Protein AF-S2QVZ1-F1 (afdb_monomer_lite)

Structure (mmCIF, N/CA/C/O backbone):
data_AF-S2QVZ1-F1
#
_entry.id   AF-S2QVZ1-F1
#
loop_
_atom_site.group_PDB
_atom_site.id
_atom_site.type_symbol
_atom_site.label_atom_id
_atom_site.label_alt_id
_atom_site.label_comp_id
_atom_site.label_asym_id
_atom_site.label_entity_id
_atom_site.label_seq_id
_atom_site.pdbx_PDB_ins_cod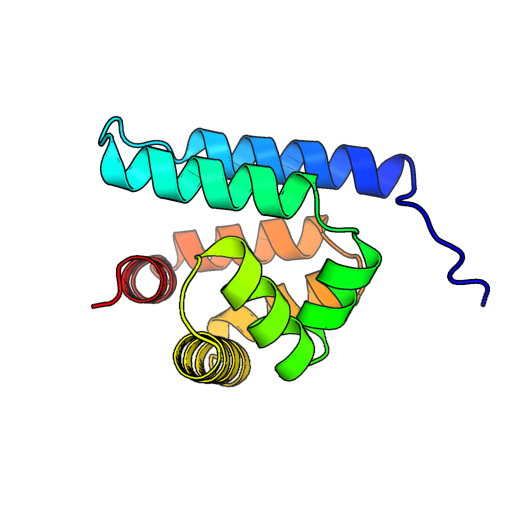e
_atom_site.Cartn_x
_atom_site.Cartn_y
_atom_site.Cartn_z
_atom_site.occupancy
_atom_site.B_iso_or_equiv
_atom_site.auth_seq_id
_atom_site.auth_comp_id
_atom_site.auth_asym_id
_atom_site.auth_atom_id
_atom_site.pdbx_PDB_model_num
ATOM 1 N N . ARG A 1 1 ? 18.136 -12.877 -12.299 1.00 38.31 1 ARG A N 1
ATOM 2 C CA . ARG A 1 1 ? 18.452 -11.445 -12.053 1.00 38.31 1 ARG A CA 1
ATOM 3 C C . ARG A 1 1 ? 18.387 -11.225 -10.546 1.00 38.31 1 ARG A C 1
ATOM 5 O O . ARG A 1 1 ? 17.433 -11.676 -9.932 1.00 38.31 1 ARG A O 1
ATOM 12 N N . ASN A 1 2 ? 19.450 -10.669 -9.971 1.00 31.73 2 ASN A N 1
ATOM 13 C CA . ASN A 1 2 ? 19.742 -10.601 -8.536 1.00 31.73 2 ASN A CA 1
ATOM 14 C C . ASN A 1 2 ? 18.704 -9.731 -7.786 1.00 31.73 2 ASN A C 1
ATOM 16 O O . ASN A 1 2 ? 18.704 -8.519 -7.961 1.00 31.73 2 ASN A O 1
ATOM 20 N N . VAL A 1 3 ? 17.814 -10.328 -6.983 1.00 41.16 3 VAL A N 1
ATOM 21 C CA . VAL A 1 3 ? 16.773 -9.629 -6.183 1.00 41.16 3 VAL A CA 1
ATOM 22 C C . VAL A 1 3 ? 17.229 -9.353 -4.740 1.00 41.16 3 VAL A C 1
ATOM 24 O O . VAL A 1 3 ? 16.455 -9.436 -3.787 1.00 41.16 3 VAL A O 1
ATOM 27 N N . THR A 1 4 ? 18.513 -9.053 -4.545 1.00 41.16 4 THR A N 1
ATOM 28 C CA . THR A 1 4 ? 19.108 -8.832 -3.220 1.00 41.16 4 THR A CA 1
ATOM 29 C C . THR A 1 4 ? 18.651 -7.512 -2.588 1.00 41.16 4 THR A C 1
ATOM 31 O O . THR A 1 4 ? 19.311 -6.485 -2.693 1.00 41.16 4 THR A O 1
ATOM 34 N N . GLY A 1 5 ? 17.541 -7.575 -1.856 1.00 52.09 5 GLY A N 1
ATOM 35 C CA . GLY A 1 5 ? 17.569 -7.330 -0.411 1.00 52.09 5 GLY A CA 1
ATOM 36 C C . GLY A 1 5 ? 17.159 -5.957 0.128 1.00 52.09 5 GLY A C 1
ATOM 37 O O . GLY A 1 5 ? 16.533 -5.944 1.194 1.00 52.09 5 GLY A O 1
ATOM 38 N N . ASN A 1 6 ? 17.439 -4.852 -0.569 1.00 55.06 6 ASN A N 1
ATOM 39 C CA . ASN A 1 6 ? 17.153 -3.484 -0.105 1.00 55.06 6 ASN A CA 1
ATOM 40 C C . ASN A 1 6 ? 16.523 -2.622 -1.207 1.00 55.06 6 ASN A C 1
ATOM 42 O O . ASN A 1 6 ? 16.795 -2.830 -2.387 1.00 55.06 6 ASN A O 1
ATOM 46 N N . ASP A 1 7 ? 15.693 -1.655 -0.803 1.00 60.56 7 ASP A N 1
ATOM 47 C CA . ASP A 1 7 ? 15.102 -0.668 -1.712 1.00 60.56 7 ASP A CA 1
ATOM 48 C C . ASP A 1 7 ? 16.210 0.122 -2.419 1.00 60.56 7 ASP A C 1
ATOM 50 O O . ASP A 1 7 ? 17.174 0.564 -1.785 1.00 60.56 7 ASP A O 1
ATOM 54 N N . THR A 1 8 ? 16.084 0.324 -3.729 1.00 63.53 8 THR A N 1
ATOM 55 C CA . THR A 1 8 ? 16.994 1.217 -4.450 1.00 63.53 8 THR A CA 1
ATOM 56 C C . THR A 1 8 ? 16.773 2.679 -4.018 1.00 63.53 8 THR A C 1
ATOM 58 O O . THR A 1 8 ? 15.742 3.024 -3.426 1.00 63.53 8 THR A O 1
ATOM 61 N N . PRO A 1 9 ? 17.708 3.600 -4.313 1.00 59.03 9 PRO A N 1
ATOM 62 C CA . PRO A 1 9 ? 17.489 5.028 -4.068 1.00 59.03 9 PRO A CA 1
ATOM 63 C C . PRO A 1 9 ? 16.233 5.575 -4.768 1.00 59.03 9 PRO A C 1
ATOM 65 O O . PRO A 1 9 ? 15.528 6.415 -4.210 1.00 59.03 9 PRO A O 1
ATOM 68 N N . VAL A 1 10 ? 15.917 5.055 -5.961 1.00 53.62 10 VAL A N 1
ATOM 69 C CA . VAL A 1 10 ? 14.701 5.404 -6.714 1.00 53.62 10 VAL A CA 1
ATOM 70 C C . VAL A 1 10 ? 13.456 4.882 -5.995 1.00 53.62 10 VAL A C 1
ATOM 72 O O . VAL A 1 10 ? 12.520 5.647 -5.766 1.00 53.62 10 VAL A O 1
ATOM 75 N N . ASP A 1 11 ? 13.476 3.624 -5.549 1.00 60.25 11 ASP A N 1
ATOM 76 C CA . ASP A 1 11 ? 12.402 3.017 -4.753 1.00 60.25 11 ASP A CA 1
ATOM 77 C C . ASP A 1 11 ? 12.128 3.803 -3.462 1.00 60.25 11 ASP A C 1
ATOM 79 O O . ASP A 1 11 ? 10.978 4.021 -3.080 1.00 60.25 11 ASP A O 1
ATOM 83 N N . SER A 1 12 ? 13.186 4.281 -2.806 1.00 63.78 12 SER A N 1
ATOM 84 C CA . SER A 1 12 ? 13.093 5.088 -1.586 1.00 63.78 12 SER A CA 1
ATOM 85 C C . SER A 1 12 ? 12.451 6.455 -1.847 1.00 63.78 12 SER A C 1
ATOM 87 O O . SER A 1 12 ? 11.602 6.893 -1.069 1.00 63.78 12 SER A O 1
ATOM 89 N N . ALA A 1 13 ? 12.806 7.117 -2.953 1.00 57.69 13 ALA A N 1
ATOM 90 C CA . ALA A 1 13 ? 12.216 8.397 -3.350 1.00 57.69 13 ALA A CA 1
ATOM 91 C C . ALA A 1 13 ? 10.726 8.257 -3.710 1.00 57.69 13 ALA A C 1
ATOM 93 O O . ALA A 1 13 ? 9.894 9.058 -3.277 1.00 57.69 13 ALA A O 1
ATOM 94 N N . VAL A 1 14 ? 10.377 7.200 -4.446 1.00 62.97 14 VAL A N 1
ATOM 95 C CA . VAL A 1 14 ? 8.991 6.854 -4.782 1.00 62.97 14 VAL A CA 1
ATOM 96 C C . VAL A 1 14 ? 8.184 6.543 -3.523 1.00 62.97 14 VAL A C 1
ATOM 98 O O . VAL A 1 14 ? 7.100 7.094 -3.330 1.00 62.97 14 VAL A O 1
ATOM 101 N N . LYS A 1 15 ? 8.722 5.718 -2.620 1.00 70.69 15 LYS A N 1
ATOM 102 C CA . LYS A 1 15 ? 8.075 5.398 -1.346 1.00 70.69 15 LYS A CA 1
ATOM 103 C C . LYS A 1 15 ? 7.847 6.649 -0.503 1.00 70.69 15 LYS A C 1
ATOM 105 O O . LYS A 1 15 ? 6.753 6.835 0.017 1.00 70.69 15 LYS A O 1
ATOM 110 N N . ALA A 1 16 ? 8.837 7.536 -0.403 1.00 65.88 16 ALA A N 1
ATOM 111 C CA . ALA A 1 16 ? 8.692 8.803 0.310 1.00 65.88 16 ALA A CA 1
ATOM 112 C C . ALA A 1 16 ? 7.568 9.670 -0.287 1.00 65.88 16 ALA A C 1
ATOM 114 O O . ALA A 1 16 ? 6.780 10.257 0.457 1.00 65.88 16 ALA A O 1
ATOM 115 N N . ARG A 1 17 ? 7.438 9.697 -1.622 1.00 63.56 17 ARG A N 1
ATOM 116 C CA . ARG A 1 17 ? 6.340 10.378 -2.326 1.00 63.56 17 ARG A CA 1
ATOM 117 C C . ARG A 1 17 ? 4.977 9.758 -1.997 1.00 63.56 17 ARG A C 1
ATOM 119 O O . ARG A 1 17 ? 4.044 10.500 -1.706 1.00 63.56 17 ARG A O 1
ATOM 126 N N . LEU A 1 18 ? 4.871 8.428 -2.003 1.00 66.69 18 LEU A N 1
ATOM 127 C CA . LEU A 1 18 ? 3.642 7.696 -1.670 1.00 66.69 18 LEU A CA 1
ATOM 128 C C . LEU A 1 18 ? 3.223 7.916 -0.210 1.00 66.69 18 LEU A C 1
ATOM 130 O O . LEU A 1 18 ? 2.080 8.278 0.051 1.00 66.69 18 LEU A O 1
ATOM 134 N N . VAL A 1 19 ? 4.161 7.784 0.732 1.00 73.00 19 VAL A N 1
ATOM 135 C CA . VAL A 1 19 ? 3.950 8.066 2.163 1.00 73.00 19 VAL A CA 1
ATOM 136 C C . VAL A 1 19 ? 3.469 9.504 2.363 1.00 73.00 19 VAL A C 1
ATOM 138 O O . VAL A 1 19 ? 2.508 9.738 3.097 1.00 73.00 19 VAL A O 1
ATOM 141 N N . SER A 1 20 ? 4.086 10.470 1.676 1.00 67.19 20 SER A N 1
ATOM 142 C CA . SER A 1 20 ? 3.656 11.870 1.716 1.00 67.19 20 SER A CA 1
ATOM 143 C C . SER A 1 20 ? 2.252 12.064 1.140 1.00 67.19 20 SER A C 1
ATOM 145 O O . SER A 1 20 ? 1.486 12.842 1.700 1.00 67.19 20 SER A O 1
ATOM 147 N N . GLY A 1 21 ? 1.907 11.373 0.050 1.00 66.44 21 GLY A N 1
ATOM 148 C CA . GLY A 1 21 ? 0.580 11.435 -0.564 1.00 66.44 21 GLY A CA 1
ATOM 149 C C . GLY A 1 21 ? -0.514 10.871 0.340 1.00 66.44 21 GLY A C 1
ATOM 150 O O . GLY A 1 21 ? -1.548 11.509 0.493 1.00 66.44 21 GLY A O 1
ATOM 151 N N . ILE A 1 22 ? -0.259 9.732 0.993 1.00 68.19 22 ILE A N 1
ATOM 152 C CA . ILE A 1 22 ? -1.166 9.135 1.986 1.00 68.19 22 ILE A CA 1
ATOM 153 C C . ILE A 1 22 ? -1.334 10.087 3.173 1.00 68.19 22 ILE A C 1
ATOM 155 O O . ILE A 1 22 ? -2.453 10.414 3.548 1.00 68.19 22 ILE A O 1
ATOM 159 N N . THR A 1 23 ? -0.232 10.608 3.718 1.00 70.50 23 THR A N 1
ATOM 160 C CA . THR A 1 23 ? -0.271 11.529 4.868 1.00 70.50 23 THR A CA 1
ATOM 161 C C . THR A 1 23 ? -1.016 12.831 4.547 1.00 70.50 23 THR A C 1
ATOM 163 O O . THR A 1 23 ? -1.639 13.408 5.433 1.00 70.50 23 THR A O 1
ATOM 166 N N . ALA A 1 24 ? -0.990 13.288 3.292 1.00 73.75 24 ALA A N 1
ATOM 167 C CA . ALA A 1 24 ? -1.721 14.474 2.848 1.00 73.75 24 ALA A CA 1
ATOM 168 C C . ALA A 1 24 ? -3.249 14.274 2.770 1.00 73.75 24 ALA A C 1
ATOM 170 O O . ALA A 1 24 ? -3.965 15.262 2.662 1.00 73.75 24 ALA A O 1
ATOM 171 N N . GLN A 1 25 ? -3.750 13.032 2.840 1.00 71.00 25 GLN A N 1
ATOM 172 C CA . GLN A 1 25 ? -5.191 12.727 2.872 1.00 71.00 25 GLN A CA 1
ATOM 173 C C . GLN A 1 25 ? -5.807 12.856 4.271 1.00 71.00 25 GLN A C 1
ATOM 175 O O . GLN A 1 25 ? -6.990 12.567 4.442 1.00 71.00 25 GLN A O 1
ATOM 180 N N . LYS A 1 26 ? -5.021 13.248 5.282 1.00 74.38 26 LYS A N 1
ATOM 181 C CA . LYS A 1 26 ? -5.541 13.501 6.628 1.00 74.38 26 LYS A CA 1
ATOM 182 C C . LYS A 1 26 ? -6.682 14.511 6.576 1.00 74.38 26 LYS A C 1
ATOM 184 O O . LYS A 1 26 ? -6.597 15.535 5.901 1.00 74.38 26 LYS A O 1
ATOM 189 N N . THR A 1 27 ? -7.746 14.193 7.295 1.00 76.94 27 THR A N 1
ATOM 190 C CA . THR A 1 27 ? -9.012 14.935 7.267 1.00 76.94 27 THR A CA 1
ATOM 191 C C . THR A 1 27 ? -9.194 15.802 8.510 1.00 76.94 27 THR A C 1
ATOM 193 O O . THR A 1 27 ? -10.071 16.663 8.527 1.00 76.94 27 THR A O 1
ATOM 196 N N . GLY A 1 28 ? -8.361 15.596 9.538 1.00 75.88 28 GLY A N 1
ATOM 197 C CA . GLY A 1 28 ? -8.502 16.214 10.855 1.00 75.88 28 GLY A CA 1
ATOM 198 C C . GLY A 1 28 ? -9.345 15.388 11.832 1.00 75.88 28 GLY A C 1
ATOM 199 O O . GLY A 1 28 ? -9.393 15.724 13.014 1.00 75.88 28 GLY A O 1
ATOM 200 N N . ASP A 1 29 ? -9.977 14.299 11.376 1.00 81.88 29 ASP A N 1
ATOM 201 C CA . ASP A 1 29 ? -10.599 13.307 12.254 1.00 81.88 29 ASP A CA 1
ATOM 202 C C . ASP A 1 29 ? -9.535 12.383 12.864 1.00 81.88 29 ASP A C 1
ATOM 204 O O . ASP A 1 29 ? -8.765 11.744 12.149 1.00 81.88 29 ASP A O 1
ATOM 208 N N . ALA A 1 30 ? -9.504 12.272 14.193 1.00 77.94 30 ALA A N 1
ATOM 209 C CA . ALA A 1 30 ? -8.440 11.561 14.902 1.00 77.94 30 ALA A CA 1
ATOM 210 C C . ALA A 1 30 ? -8.387 10.057 14.578 1.00 77.94 30 ALA A C 1
ATOM 212 O O . ALA A 1 30 ? -7.301 9.479 14.500 1.00 77.94 30 ALA A O 1
ATOM 213 N N . THR A 1 31 ? -9.543 9.419 14.380 1.00 70.94 31 THR A N 1
ATOM 214 C CA . THR A 1 31 ? -9.624 7.979 14.089 1.00 70.94 31 THR A CA 1
ATOM 215 C C . THR A 1 31 ? -9.156 7.697 12.663 1.00 70.94 31 THR A C 1
ATOM 217 O O . THR A 1 31 ? -8.327 6.813 12.431 1.00 70.94 31 THR A O 1
ATOM 220 N N . THR A 1 32 ? -9.634 8.502 11.717 1.00 67.19 32 THR A N 1
ATOM 221 C CA . THR A 1 32 ? -9.277 8.441 10.297 1.00 67.19 32 THR A CA 1
ATOM 222 C C . THR A 1 32 ? -7.799 8.761 10.095 1.00 67.19 32 THR A C 1
ATOM 224 O O . THR A 1 32 ? -7.080 8.010 9.436 1.00 67.19 32 THR A O 1
ATOM 227 N N . ASP A 1 33 ? -7.295 9.815 10.732 1.00 73.56 33 ASP A N 1
ATOM 228 C CA . ASP A 1 33 ? -5.896 10.221 10.632 1.00 73.56 33 ASP A CA 1
ATOM 229 C C . ASP A 1 33 ? -4.950 9.185 11.255 1.00 73.56 33 ASP A C 1
ATOM 231 O O . ASP A 1 33 ? -3.845 8.986 10.745 1.00 73.56 33 ASP A O 1
ATOM 235 N N . ALA A 1 34 ? -5.372 8.483 12.315 1.00 72.12 34 ALA A N 1
ATOM 236 C CA . ALA A 1 34 ? -4.611 7.376 12.892 1.00 72.12 34 ALA A CA 1
ATOM 237 C C . ALA A 1 34 ? -4.531 6.168 11.942 1.00 72.12 34 ALA A C 1
ATOM 239 O O . ALA A 1 34 ? -3.474 5.538 11.839 1.00 72.12 34 ALA A O 1
ATOM 240 N N . ALA A 1 35 ? -5.609 5.860 11.214 1.00 69.94 35 ALA A N 1
ATOM 241 C CA . ALA A 1 35 ? -5.602 4.823 10.182 1.00 69.94 35 ALA A CA 1
ATOM 242 C C . ALA A 1 35 ? -4.697 5.210 8.998 1.00 69.94 35 ALA A C 1
ATOM 244 O O . ALA A 1 35 ? -3.859 4.412 8.572 1.00 69.94 35 ALA A O 1
ATOM 245 N N . ILE A 1 36 ? -4.788 6.460 8.532 1.00 68.81 36 ILE A N 1
ATOM 246 C CA . ILE A 1 36 ? -3.928 7.019 7.478 1.00 68.81 36 ILE A CA 1
ATOM 247 C C . ILE A 1 36 ? -2.454 6.976 7.898 1.00 68.81 36 ILE A C 1
ATOM 249 O O . ILE A 1 36 ? -1.595 6.549 7.124 1.00 68.81 36 ILE A O 1
ATOM 253 N N . GLN A 1 37 ? -2.150 7.372 9.137 1.00 76.38 37 GLN A N 1
ATOM 254 C CA . GLN A 1 37 ? -0.793 7.339 9.675 1.00 76.38 37 GLN A CA 1
ATOM 255 C C . GLN A 1 37 ? -0.258 5.904 9.748 1.00 76.38 37 GLN A C 1
ATOM 257 O O . GLN A 1 37 ? 0.852 5.643 9.291 1.00 76.38 37 GLN A O 1
ATOM 262 N N . ARG A 1 38 ? -1.062 4.951 10.237 1.00 74.38 38 ARG A N 1
ATOM 263 C CA . ARG A 1 38 ? -0.678 3.534 10.290 1.00 74.38 38 ARG A CA 1
ATOM 264 C C . ARG A 1 38 ? -0.408 2.957 8.896 1.00 74.38 38 ARG A C 1
ATOM 266 O O . ARG A 1 38 ? 0.550 2.198 8.728 1.00 74.38 38 ARG A O 1
ATOM 273 N N . ALA A 1 39 ? -1.204 3.331 7.895 1.00 69.88 39 ALA A N 1
ATOM 274 C CA . ALA A 1 39 ? -0.978 2.928 6.510 1.00 69.88 39 ALA A CA 1
ATOM 275 C C . ALA A 1 39 ? 0.339 3.506 5.964 1.00 69.88 39 ALA A C 1
ATOM 277 O O . ALA A 1 39 ? 1.144 2.776 5.381 1.00 69.88 39 ALA A O 1
ATOM 278 N N . ALA A 1 40 ? 0.597 4.794 6.210 1.00 73.88 40 ALA A N 1
ATOM 279 C CA . ALA A 1 40 ? 1.831 5.468 5.816 1.00 73.88 40 ALA A CA 1
ATOM 280 C C . ALA A 1 40 ? 3.074 4.835 6.475 1.00 73.88 40 ALA A C 1
ATOM 282 O O . ALA A 1 40 ? 4.066 4.560 5.795 1.00 73.88 40 ALA A O 1
ATOM 283 N N . ASP A 1 41 ? 3.006 4.536 7.773 1.00 80.25 41 ASP A N 1
ATOM 284 C CA . ASP A 1 41 ? 4.101 3.912 8.521 1.00 80.25 41 ASP A CA 1
ATOM 285 C C . ASP A 1 41 ? 4.344 2.466 8.084 1.00 80.25 41 ASP A C 1
ATOM 287 O O . ASP A 1 41 ? 5.494 2.063 7.883 1.00 80.25 41 ASP A O 1
ATOM 291 N N . THR A 1 42 ? 3.278 1.697 7.843 1.00 77.50 42 THR A N 1
ATOM 292 C CA . THR A 1 42 ? 3.403 0.338 7.302 1.00 77.50 42 THR A CA 1
ATOM 293 C C . THR A 1 42 ? 4.047 0.357 5.924 1.00 77.50 42 THR A C 1
ATOM 295 O O . THR A 1 42 ? 4.962 -0.427 5.671 1.00 77.50 42 THR A O 1
ATOM 298 N N . LEU A 1 43 ? 3.640 1.272 5.041 1.00 76.38 43 LEU A N 1
ATOM 299 C CA . LEU A 1 43 ? 4.246 1.404 3.719 1.00 76.38 43 LEU A CA 1
ATOM 300 C C . LEU A 1 43 ? 5.730 1.781 3.821 1.00 76.38 43 LEU A C 1
ATOM 302 O O . LEU A 1 43 ? 6.562 1.197 3.130 1.00 76.38 43 LEU A O 1
ATOM 306 N N . LYS A 1 44 ? 6.074 2.706 4.727 1.00 79.94 44 LYS A N 1
ATOM 307 C CA . LYS A 1 44 ? 7.458 3.116 5.001 1.00 79.94 44 LYS A CA 1
ATOM 308 C C . LYS A 1 44 ? 8.323 1.936 5.457 1.00 79.94 44 LYS A C 1
ATOM 310 O O . LYS A 1 44 ? 9.445 1.785 4.972 1.00 79.94 44 LYS A O 1
ATOM 315 N N . ALA A 1 45 ? 7.794 1.107 6.355 1.00 83.31 45 ALA A N 1
ATOM 316 C CA . ALA A 1 45 ? 8.477 -0.058 6.916 1.00 83.31 45 ALA A CA 1
ATOM 317 C C . ALA A 1 45 ? 8.504 -1.275 5.971 1.00 83.31 45 ALA A C 1
ATOM 319 O O . ALA A 1 45 ? 9.364 -2.147 6.106 1.00 83.31 45 ALA A O 1
ATOM 320 N N . THR A 1 46 ? 7.583 -1.351 5.009 1.00 82.06 46 THR A N 1
ATOM 321 C CA . THR A 1 46 ? 7.483 -2.477 4.075 1.00 82.06 46 THR A CA 1
ATOM 322 C C . THR A 1 46 ? 8.481 -2.315 2.935 1.00 82.06 46 THR A C 1
ATOM 324 O O . THR A 1 46 ? 8.574 -1.257 2.315 1.00 82.06 46 THR A O 1
ATOM 327 N N . LYS A 1 47 ? 9.233 -3.374 2.625 1.00 84.06 47 LYS A N 1
ATOM 328 C CA . LYS A 1 47 ? 10.151 -3.387 1.478 1.00 84.06 47 LYS A CA 1
ATOM 329 C C . LYS A 1 47 ? 9.378 -3.262 0.166 1.00 84.06 47 LYS A C 1
ATOM 331 O O . LYS A 1 47 ? 8.317 -3.864 0.012 1.00 84.06 47 LYS A O 1
ATOM 336 N N . MET A 1 48 ? 9.936 -2.565 -0.816 1.00 79.12 48 MET A N 1
ATOM 337 C CA . MET A 1 48 ? 9.296 -2.402 -2.126 1.00 79.12 48 MET A CA 1
ATOM 338 C C . MET A 1 48 ? 9.169 -3.734 -2.855 1.00 79.12 48 MET A C 1
ATOM 340 O O . MET A 1 48 ? 8.152 -3.983 -3.489 1.00 79.12 48 MET A O 1
ATOM 344 N N . SER A 1 49 ? 10.112 -4.660 -2.668 1.00 82.06 49 SER A N 1
ATOM 345 C CA . SER A 1 49 ? 9.965 -6.040 -3.147 1.00 82.06 49 SER A CA 1
ATOM 346 C C . SER A 1 49 ? 8.739 -6.755 -2.574 1.00 82.06 49 SER A C 1
ATOM 348 O O . SER A 1 49 ? 8.077 -7.493 -3.297 1.00 82.06 49 SER A O 1
ATOM 350 N N . THR A 1 50 ? 8.395 -6.503 -1.309 1.00 84.88 50 THR A N 1
ATOM 351 C CA . THR A 1 50 ? 7.181 -7.035 -0.677 1.00 84.88 50 THR A CA 1
ATOM 352 C C . THR A 1 50 ? 5.923 -6.363 -1.224 1.00 84.88 50 THR A C 1
ATOM 354 O O . THR A 1 50 ? 4.941 -7.050 -1.474 1.00 84.88 50 THR A O 1
ATOM 357 N N . ILE A 1 51 ? 5.954 -5.051 -1.473 1.00 82.06 51 ILE A N 1
ATOM 358 C CA . ILE A 1 51 ? 4.833 -4.315 -2.086 1.00 82.06 51 ILE A CA 1
ATOM 359 C C . ILE A 1 51 ? 4.578 -4.814 -3.518 1.00 82.06 51 ILE A C 1
ATOM 361 O O . ILE A 1 51 ? 3.440 -5.096 -3.885 1.00 82.06 51 ILE A O 1
ATOM 365 N N . MET A 1 52 ? 5.638 -5.005 -4.309 1.00 84.31 52 MET A N 1
ATOM 366 C CA . MET A 1 52 ? 5.547 -5.579 -5.655 1.00 84.31 52 MET A CA 1
ATOM 367 C C . MET A 1 52 ? 5.023 -7.017 -5.631 1.00 84.31 52 MET A C 1
ATOM 369 O O . MET A 1 52 ? 4.230 -7.390 -6.493 1.00 84.31 52 MET A O 1
ATOM 373 N N . ALA A 1 53 ? 5.458 -7.828 -4.661 1.00 86.19 53 ALA A N 1
ATOM 374 C CA . ALA A 1 53 ? 4.964 -9.192 -4.492 1.00 86.19 53 ALA A CA 1
ATOM 375 C C . ALA A 1 53 ? 3.468 -9.204 -4.147 1.00 86.19 53 ALA A C 1
ATOM 377 O O . ALA A 1 53 ? 2.706 -9.886 -4.820 1.00 86.19 53 ALA A O 1
ATOM 378 N N . ALA A 1 54 ? 3.036 -8.376 -3.193 1.00 85.12 54 ALA A N 1
ATOM 379 C CA . ALA A 1 54 ? 1.629 -8.194 -2.837 1.00 85.12 54 ALA A CA 1
ATOM 380 C C . ALA A 1 54 ? 0.763 -7.732 -4.020 1.00 85.12 54 ALA A C 1
ATOM 382 O O . ALA A 1 54 ? -0.390 -8.117 -4.146 1.00 85.12 54 ALA A O 1
ATOM 383 N N . ALA A 1 55 ? 1.307 -6.939 -4.939 1.00 84.50 55 ALA A N 1
ATOM 384 C CA . ALA A 1 55 ? 0.560 -6.531 -6.124 1.00 84.50 55 ALA A CA 1
ATOM 385 C C . ALA A 1 55 ? 0.373 -7.664 -7.158 1.00 84.50 55 ALA A C 1
ATOM 387 O O . ALA A 1 55 ? -0.574 -7.634 -7.949 1.00 84.50 55 ALA A O 1
ATOM 388 N N . LYS A 1 56 ? 1.259 -8.669 -7.150 1.00 86.94 56 LYS A N 1
ATOM 389 C CA . LYS A 1 56 ? 1.198 -9.851 -8.029 1.00 86.94 56 LYS A CA 1
ATOM 390 C C . LYS A 1 56 ? 0.408 -11.006 -7.436 1.00 86.94 56 LYS A C 1
ATOM 392 O O . LYS A 1 56 ? -0.151 -11.791 -8.193 1.00 86.94 56 LYS A O 1
ATOM 397 N N . ASP A 1 57 ? 0.405 -11.112 -6.116 1.00 90.62 57 ASP A N 1
ATOM 398 C CA . ASP A 1 57 ? -0.026 -12.296 -5.391 1.00 90.62 57 ASP A CA 1
ATOM 399 C C . ASP A 1 57 ? -1.009 -11.919 -4.278 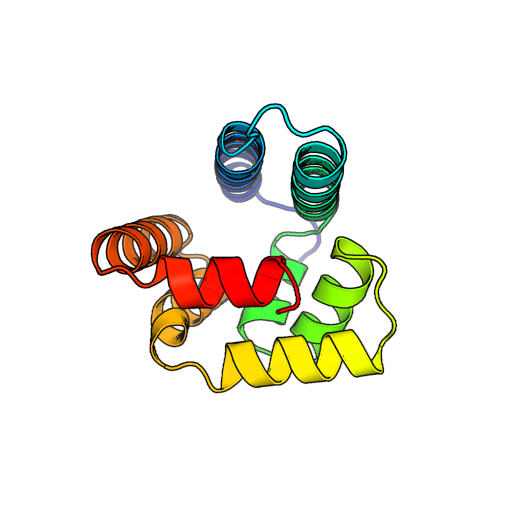1.00 90.62 57 ASP A C 1
ATOM 401 O O . ASP A 1 57 ? -0.716 -11.080 -3.421 1.00 90.62 57 ASP A O 1
ATOM 405 N N . GLN A 1 58 ? -2.192 -12.532 -4.315 1.00 87.56 58 GLN A N 1
ATOM 406 C CA . GLN A 1 58 ? -3.290 -12.223 -3.404 1.00 87.56 58 GLN A CA 1
ATOM 407 C C . GLN A 1 58 ? -2.953 -12.572 -1.947 1.00 87.56 58 GLN A C 1
ATOM 409 O O . GLN A 1 58 ? -3.330 -11.823 -1.047 1.00 87.56 58 GLN A O 1
ATOM 414 N N . ASP A 1 59 ? -2.204 -13.645 -1.695 1.00 88.12 59 ASP A N 1
ATOM 415 C CA . ASP A 1 59 ? -1.856 -14.080 -0.336 1.00 88.12 59 ASP A CA 1
ATOM 416 C C . ASP A 1 59 ? -0.806 -13.146 0.279 1.00 88.12 59 ASP A C 1
ATOM 418 O O . ASP A 1 59 ? -0.855 -12.791 1.466 1.00 88.12 59 ASP A O 1
ATOM 422 N N . GLN A 1 60 ? 0.129 -12.667 -0.547 1.00 88.31 60 GLN A N 1
ATOM 423 C CA . GLN A 1 60 ? 1.053 -11.600 -0.160 1.00 88.31 60 GLN A CA 1
ATOM 424 C C . GLN A 1 60 ? 0.313 -10.276 0.080 1.00 88.31 60 GLN A C 1
ATOM 426 O O . GLN A 1 60 ? 0.664 -9.544 1.010 1.00 88.31 60 GLN A O 1
ATOM 431 N N . ALA A 1 61 ? -0.732 -9.978 -0.701 1.00 84.44 61 ALA A N 1
ATOM 432 C CA . ALA A 1 61 ? -1.596 -8.821 -0.472 1.00 84.44 61 ALA A CA 1
ATOM 433 C C . ALA A 1 61 ? -2.350 -8.926 0.855 1.00 84.44 61 ALA A C 1
ATOM 435 O O . ALA A 1 61 ? -2.319 -7.980 1.638 1.00 84.44 61 ALA A O 1
ATOM 436 N N . ALA A 1 62 ? -2.953 -10.079 1.150 1.00 83.81 62 ALA A N 1
ATOM 437 C CA . ALA A 1 62 ? -3.636 -10.343 2.412 1.00 83.81 62 ALA A CA 1
ATOM 438 C C . ALA A 1 62 ? -2.673 -10.193 3.597 1.00 83.81 62 ALA A C 1
ATOM 440 O O . ALA A 1 62 ? -2.953 -9.477 4.556 1.00 83.81 62 ALA A O 1
ATOM 441 N N . SER A 1 63 ? -1.474 -10.769 3.496 1.00 86.88 63 SER A N 1
ATOM 442 C CA . SER A 1 63 ? -0.431 -10.641 4.521 1.00 86.88 63 SER A CA 1
ATOM 443 C C . SER A 1 63 ? -0.012 -9.185 4.760 1.00 86.88 63 SER A C 1
ATOM 445 O O . SER A 1 63 ? 0.259 -8.784 5.896 1.00 86.88 63 SER A O 1
ATOM 447 N N . LEU A 1 64 ? 0.055 -8.378 3.697 1.00 83.81 64 LEU A N 1
ATOM 448 C CA . LEU A 1 64 ? 0.375 -6.957 3.792 1.00 83.81 64 LEU A CA 1
ATOM 449 C C . LEU A 1 64 ? -0.787 -6.150 4.388 1.00 83.81 64 LEU A C 1
ATOM 451 O O . LEU A 1 64 ? -0.559 -5.331 5.277 1.00 83.81 64 LEU A O 1
ATOM 455 N N . LEU A 1 65 ? -2.023 -6.414 3.958 1.00 79.69 65 LEU A N 1
ATOM 456 C CA . LEU A 1 65 ? -3.237 -5.780 4.477 1.00 79.69 65 LEU A CA 1
ATOM 457 C C . LEU A 1 65 ? -3.427 -6.068 5.963 1.00 79.69 65 LEU A C 1
ATOM 459 O O . LEU A 1 65 ? -3.710 -5.148 6.727 1.00 79.69 65 LEU A O 1
ATOM 463 N N . GLN A 1 66 ? -3.201 -7.311 6.387 1.00 82.50 66 GLN A N 1
ATOM 464 C CA . GLN A 1 66 ? -3.253 -7.719 7.787 1.00 82.50 66 GLN A CA 1
ATOM 465 C C . GLN A 1 66 ? -2.281 -6.890 8.638 1.00 82.50 66 GLN A C 1
ATOM 467 O O . GLN A 1 66 ? -2.662 -6.333 9.667 1.00 82.50 66 GLN A O 1
ATOM 472 N N . LYS A 1 67 ? -1.030 -6.745 8.179 1.00 80.19 67 LYS A N 1
ATOM 473 C CA . LYS A 1 67 ? -0.010 -5.930 8.859 1.00 80.19 67 LYS A CA 1
ATOM 474 C C . LYS A 1 67 ? -0.365 -4.444 8.879 1.00 80.19 67 LYS A C 1
ATOM 476 O O . LYS A 1 67 ? -0.118 -3.783 9.883 1.00 80.19 67 LYS A O 1
ATOM 481 N N . ALA A 1 68 ? -0.928 -3.931 7.786 1.00 76.25 68 ALA A N 1
ATOM 482 C CA . ALA A 1 68 ? -1.222 -2.511 7.622 1.00 76.25 68 ALA A CA 1
ATOM 483 C C . ALA A 1 68 ? -2.449 -2.045 8.408 1.00 76.25 68 ALA A C 1
ATOM 485 O O . ALA A 1 68 ? -2.452 -0.946 8.955 1.00 76.25 68 ALA A O 1
ATOM 486 N N . SER A 1 69 ? -3.492 -2.867 8.464 1.00 69.81 69 SER A N 1
ATOM 487 C CA . SER A 1 69 ? -4.775 -2.504 9.075 1.00 69.81 69 SER A CA 1
ATOM 488 C C . SER A 1 69 ? -4.953 -3.068 10.486 1.00 69.81 69 SER A C 1
ATOM 490 O O . SER A 1 69 ? -5.758 -2.548 11.252 1.00 69.81 69 SER A O 1
ATOM 492 N N . GLY A 1 70 ? -4.188 -4.100 10.860 1.00 72.44 70 GLY A N 1
ATOM 493 C CA . GLY A 1 70 ? -4.345 -4.799 12.137 1.00 72.44 70 GLY A CA 1
ATOM 494 C C . GLY A 1 70 ? -5.569 -5.720 12.197 1.00 72.44 70 GLY A C 1
ATOM 495 O O . GLY A 1 70 ? -5.879 -6.232 13.271 1.00 72.44 70 GLY A O 1
ATOM 496 N N . VAL A 1 71 ? -6.261 -5.933 11.071 1.00 77.69 71 VAL A N 1
ATOM 497 C CA . VAL A 1 71 ? -7.380 -6.884 10.963 1.00 77.69 71 VAL A CA 1
ATOM 498 C C . VAL A 1 71 ? -6.887 -8.329 11.043 1.00 77.69 71 VAL A C 1
ATOM 500 O O . VAL A 1 71 ? -5.691 -8.606 10.926 1.00 77.69 71 VAL A O 1
ATOM 503 N N . ASN A 1 72 ? -7.800 -9.278 11.253 1.00 84.25 72 ASN A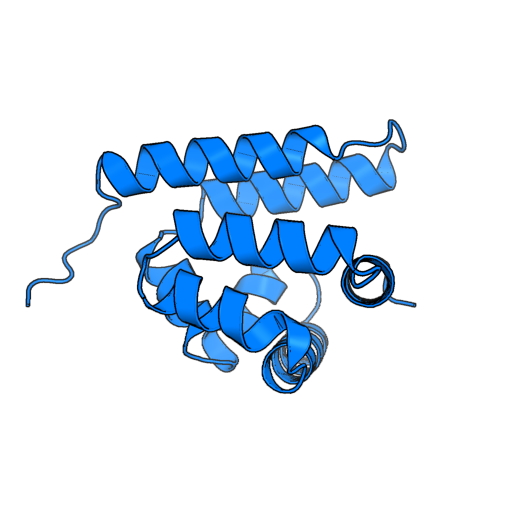 N 1
ATOM 504 C CA . ASN A 1 72 ? -7.432 -10.693 11.254 1.00 84.25 72 ASN A CA 1
ATOM 505 C C . ASN A 1 72 ? -7.156 -11.213 9.827 1.00 84.25 72 ASN A C 1
ATOM 507 O O . ASN A 1 72 ? -7.487 -10.567 8.834 1.00 84.25 72 ASN A O 1
ATOM 511 N N . HIS A 1 73 ? -6.541 -12.393 9.724 1.00 82.25 73 HIS A N 1
ATOM 512 C CA . HIS A 1 73 ? -6.120 -12.947 8.435 1.00 82.25 73 HIS A CA 1
ATOM 513 C C . HIS A 1 73 ? -7.287 -13.153 7.458 1.00 82.25 73 HIS A C 1
ATOM 515 O O . HIS A 1 73 ? -7.194 -12.735 6.312 1.00 82.25 73 HIS A O 1
ATOM 521 N N . SER A 1 74 ? -8.417 -13.690 7.930 1.00 81.19 74 SER A N 1
ATOM 522 C CA . SER A 1 74 ? -9.603 -13.930 7.096 1.00 81.19 74 SER A CA 1
ATOM 523 C C . SER A 1 74 ? -10.189 -12.631 6.526 1.00 81.19 74 SER A C 1
ATOM 525 O O . SER A 1 74 ? -10.544 -12.563 5.352 1.00 81.19 74 SER A O 1
ATOM 527 N N . GLN A 1 75 ? -10.235 -11.562 7.326 1.00 76.50 75 GLN A N 1
ATOM 528 C CA . GLN A 1 75 ? -10.648 -10.238 6.853 1.00 76.50 75 GLN A CA 1
ATOM 529 C C . GLN A 1 75 ? -9.682 -9.688 5.801 1.00 76.50 75 GLN A C 1
ATOM 531 O O . GLN A 1 75 ? -10.117 -9.117 4.803 1.00 76.50 75 GLN A O 1
ATOM 536 N N . ALA A 1 76 ? -8.380 -9.892 5.997 1.00 77.88 76 ALA A N 1
ATOM 537 C CA . ALA A 1 76 ? -7.370 -9.460 5.045 1.00 77.88 76 ALA A CA 1
ATOM 538 C C . ALA A 1 76 ? -7.408 -10.259 3.727 1.00 77.88 76 ALA A C 1
ATOM 540 O O . ALA A 1 76 ? -7.199 -9.671 2.669 1.00 77.88 76 ALA A O 1
ATOM 541 N N . GLU A 1 77 ? -7.710 -11.559 3.769 1.00 82.56 77 GLU A N 1
ATOM 542 C CA . GLU A 1 77 ? -7.913 -12.405 2.583 1.00 82.56 77 GLU A CA 1
ATOM 543 C C . GLU A 1 77 ? -9.123 -11.955 1.767 1.00 82.56 77 GLU A C 1
ATOM 545 O O . GLU A 1 77 ? -9.010 -11.785 0.556 1.00 82.56 77 GLU A O 1
ATOM 550 N N . MET A 1 78 ? -10.265 -11.701 2.415 1.00 78.75 78 MET A N 1
ATOM 551 C CA . MET A 1 78 ? -11.456 -11.184 1.729 1.00 78.75 78 MET A CA 1
ATOM 552 C C . MET A 1 78 ? -11.178 -9.828 1.077 1.00 78.75 78 MET A C 1
ATOM 554 O O . MET A 1 78 ? -11.541 -9.597 -0.076 1.00 78.75 78 MET A O 1
ATOM 558 N N . ALA A 1 79 ? -10.486 -8.950 1.802 1.00 73.19 79 ALA A N 1
ATOM 559 C CA . ALA A 1 79 ? -10.077 -7.646 1.312 1.00 73.19 79 ALA A CA 1
ATOM 560 C C . ALA A 1 79 ? -9.142 -7.776 0.090 1.00 73.19 79 ALA A C 1
ATOM 562 O O . ALA A 1 79 ? -9.373 -7.160 -0.952 1.00 73.19 79 ALA A O 1
ATOM 563 N N . ALA A 1 80 ? -8.122 -8.631 0.176 1.00 79.25 80 ALA A N 1
ATOM 564 C CA . ALA A 1 80 ? -7.227 -8.919 -0.939 1.00 79.25 80 ALA A CA 1
ATOM 565 C C . ALA A 1 80 ? -7.980 -9.500 -2.143 1.00 79.25 80 ALA A C 1
ATOM 567 O O . ALA A 1 80 ? -7.779 -9.044 -3.264 1.00 79.25 80 ALA A O 1
ATOM 568 N N . ALA A 1 81 ? -8.883 -10.456 -1.923 1.00 81.94 81 ALA A N 1
ATOM 569 C CA . ALA A 1 81 ? -9.676 -11.069 -2.980 1.00 81.94 81 ALA A CA 1
ATOM 570 C C . ALA A 1 81 ? -10.568 -10.050 -3.697 1.00 81.94 81 ALA A C 1
ATOM 572 O O . ALA A 1 81 ? -10.648 -10.074 -4.926 1.00 81.94 81 ALA A O 1
ATOM 573 N N . ALA A 1 82 ? -11.197 -9.130 -2.963 1.00 76.88 82 ALA A N 1
ATOM 574 C CA . ALA A 1 82 ? -11.983 -8.051 -3.554 1.00 76.88 82 ALA A CA 1
ATOM 575 C C . ALA A 1 82 ? -11.107 -7.113 -4.403 1.00 76.88 82 ALA A C 1
ATOM 577 O O . ALA A 1 82 ? -11.446 -6.836 -5.550 1.00 76.88 82 ALA A O 1
ATOM 578 N N . LEU A 1 83 ? -9.926 -6.714 -3.910 1.00 75.56 83 LEU A N 1
ATOM 579 C CA . LEU A 1 83 ? -8.958 -5.925 -4.693 1.00 75.56 83 LEU A CA 1
ATOM 580 C C . LEU A 1 83 ? -8.446 -6.665 -5.937 1.00 75.56 83 LEU A C 1
ATOM 582 O O . LEU A 1 83 ? -8.055 -6.035 -6.923 1.00 75.56 83 LEU A O 1
ATOM 586 N N . PHE A 1 84 ? -8.386 -7.997 -5.889 1.00 83.69 84 PHE A N 1
ATOM 587 C CA . PHE A 1 84 ? -7.938 -8.807 -7.017 1.00 83.69 84 PHE A CA 1
ATOM 588 C C . PHE A 1 84 ? -9.009 -8.986 -8.096 1.00 83.69 84 PHE A C 1
ATOM 590 O O . PHE A 1 84 ? -8.660 -9.033 -9.277 1.00 83.69 84 PHE A O 1
ATOM 597 N N . GLN A 1 85 ? -10.279 -9.017 -7.693 1.00 83.19 85 GLN A N 1
ATOM 598 C CA . GLN A 1 85 ? -11.448 -9.116 -8.571 1.00 83.19 85 GLN A CA 1
ATOM 599 C C . GLN A 1 85 ? -11.885 -7.761 -9.145 1.00 83.19 85 GLN A C 1
ATOM 601 O O . GLN A 1 85 ? -12.470 -7.706 -10.228 1.00 83.19 85 GLN A O 1
ATOM 606 N N . GLU A 1 86 ? -11.585 -6.664 -8.450 1.00 78.56 86 GLU A N 1
ATOM 607 C CA . GLU A 1 86 ? -11.962 -5.322 -8.873 1.00 78.56 86 GLU A CA 1
ATOM 608 C C . GLU A 1 86 ? -11.160 -4.891 -10.116 1.00 78.56 86 GLU A C 1
ATOM 610 O O . GLU A 1 86 ? -9.947 -4.645 -10.100 1.00 78.56 86 GLU A O 1
ATOM 615 N N . SER A 1 87 ? -11.860 -4.809 -11.246 1.00 80.81 87 SER A N 1
ATOM 616 C CA . SER A 1 87 ? -11.243 -4.527 -12.547 1.00 80.81 87 SER A CA 1
ATOM 617 C C . SER A 1 87 ? -10.687 -3.104 -12.609 1.00 80.81 87 SER A C 1
ATOM 619 O O . SER A 1 87 ? -9.649 -2.874 -13.229 1.00 80.81 87 SER A O 1
ATOM 621 N N . SER A 1 88 ? -11.328 -2.160 -11.914 1.00 73.75 88 SER A N 1
ATOM 622 C CA . SER A 1 88 ? -10.930 -0.750 -11.912 1.00 73.75 88 SER A CA 1
ATOM 623 C C . SER A 1 88 ? -9.567 -0.497 -11.252 1.00 73.75 88 SER A C 1
ATOM 625 O O . SER A 1 88 ? -8.861 0.435 -11.635 1.00 73.75 88 SER A O 1
ATOM 627 N N . VAL A 1 89 ? -9.143 -1.362 -10.322 1.00 72.75 89 VAL A N 1
ATOM 628 C CA . VAL A 1 89 ? -7.836 -1.264 -9.642 1.00 72.75 89 VAL A CA 1
ATOM 629 C C . VAL A 1 89 ? -6.769 -2.183 -10.238 1.00 72.75 89 VAL A C 1
ATOM 631 O O . VAL A 1 89 ? -5.596 -2.081 -9.882 1.00 72.75 89 VAL A O 1
ATOM 634 N N . THR A 1 90 ? -7.139 -3.061 -11.171 1.00 80.56 90 THR A N 1
ATOM 635 C CA . THR A 1 90 ? -6.203 -3.954 -11.870 1.00 80.56 90 THR A CA 1
ATOM 636 C C . THR A 1 90 ? -5.030 -3.224 -12.544 1.00 80.56 90 THR A C 1
ATOM 638 O O . THR A 1 90 ? -3.898 -3.658 -12.311 1.00 80.56 90 THR A O 1
ATOM 641 N N . PRO A 1 91 ? -5.217 -2.128 -13.314 1.00 80.06 91 PRO A N 1
ATOM 642 C CA . PRO A 1 91 ? -4.086 -1.421 -13.929 1.00 80.06 91 PRO A CA 1
ATOM 643 C C . PRO A 1 91 ? -3.121 -0.857 -12.879 1.00 80.06 91 PRO A C 1
ATOM 645 O O . PRO A 1 91 ? -1.910 -1.040 -12.988 1.00 80.06 91 PRO A O 1
ATOM 648 N N . ILE A 1 92 ? -3.658 -0.315 -11.780 1.00 77.06 92 ILE A N 1
ATOM 649 C CA . ILE A 1 92 ? -2.867 0.172 -10.641 1.00 77.06 92 ILE A CA 1
ATOM 650 C C . ILE A 1 92 ? -2.031 -0.974 -10.054 1.00 77.06 92 ILE A C 1
ATOM 652 O O . ILE A 1 92 ? -0.826 -0.834 -9.838 1.00 77.06 92 ILE A O 1
ATOM 656 N N . ARG A 1 93 ? -2.654 -2.136 -9.823 1.00 84.50 93 ARG A N 1
ATOM 657 C CA . ARG A 1 93 ? -1.991 -3.322 -9.268 1.00 84.50 93 ARG A CA 1
ATOM 658 C C . ARG A 1 93 ? -0.878 -3.827 -10.190 1.00 84.50 93 ARG A C 1
ATOM 660 O O . ARG A 1 93 ? 0.222 -4.111 -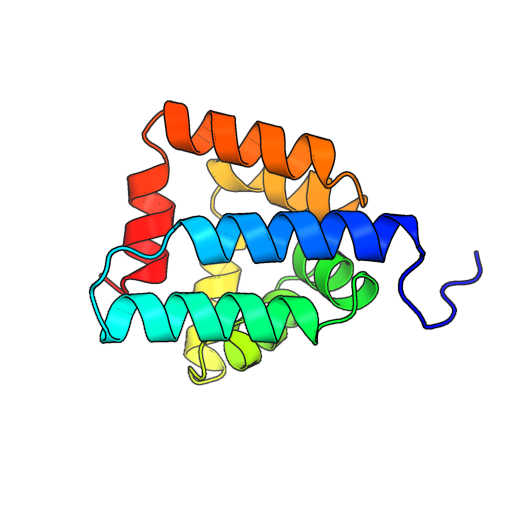9.728 1.00 84.50 93 ARG A O 1
ATOM 667 N N . GLN A 1 94 ? -1.122 -3.884 -11.497 1.00 84.19 94 GLN A N 1
ATOM 668 C CA . GLN A 1 94 ? -0.128 -4.303 -12.491 1.00 84.19 94 GLN A CA 1
ATOM 669 C C . GLN A 1 94 ? 1.051 -3.327 -12.593 1.00 84.19 94 GLN A C 1
ATOM 671 O O . GLN A 1 94 ? 2.201 -3.763 -12.704 1.00 84.19 94 GLN A O 1
ATOM 676 N N . ALA A 1 95 ? 0.785 -2.025 -12.503 1.00 79.50 95 ALA A N 1
ATOM 677 C CA . ALA A 1 95 ? 1.814 -0.996 -12.484 1.00 79.50 95 ALA A CA 1
ATOM 678 C C . ALA A 1 95 ? 2.709 -1.132 -11.239 1.00 79.50 95 ALA A C 1
ATOM 680 O O . ALA A 1 95 ? 3.931 -1.225 -11.367 1.00 79.50 95 ALA A O 1
ATOM 681 N N . ILE A 1 96 ? 2.119 -1.302 -10.046 1.00 79.31 96 ILE A N 1
ATOM 682 C CA . ILE A 1 96 ? 2.867 -1.574 -8.802 1.00 79.31 96 ILE A CA 1
ATOM 683 C C . ILE A 1 96 ? 3.680 -2.867 -8.925 1.00 79.31 96 ILE A C 1
ATOM 685 O O . ILE A 1 96 ? 4.871 -2.881 -8.627 1.00 79.31 96 ILE A O 1
ATOM 689 N N . ALA A 1 97 ? 3.070 -3.949 -9.410 1.00 82.75 97 ALA A N 1
ATOM 690 C CA . ALA A 1 97 ? 3.727 -5.236 -9.627 1.00 82.75 97 ALA A CA 1
ATOM 691 C C . ALA A 1 97 ? 4.947 -5.138 -10.563 1.00 82.75 97 ALA A C 1
ATOM 693 O O . ALA A 1 97 ? 5.929 -5.877 -10.411 1.00 82.75 97 ALA A O 1
ATOM 694 N N . SER A 1 98 ? 4.889 -4.239 -11.541 1.00 82.62 98 SER A N 1
ATOM 695 C CA . SER A 1 98 ? 5.957 -4.013 -12.517 1.00 82.62 98 SER A CA 1
ATOM 696 C C . SER A 1 98 ? 7.020 -3.025 -12.024 1.00 82.62 98 SER A C 1
ATOM 698 O O . SER A 1 98 ? 8.042 -2.861 -12.685 1.00 82.62 98 SER A O 1
ATOM 700 N N . GLY A 1 99 ? 6.807 -2.399 -10.861 1.00 74.75 99 GLY A N 1
ATOM 701 C CA . GLY A 1 99 ? 7.659 -1.334 -10.334 1.00 74.75 99 GLY A CA 1
ATOM 702 C C . GLY A 1 99 ? 7.423 0.028 -10.996 1.00 74.75 99 GLY A C 1
ATOM 703 O O . GLY A 1 99 ? 8.198 0.956 -10.770 1.00 74.75 99 GLY A O 1
ATOM 704 N N . ASP A 1 100 ? 6.364 0.173 -11.796 1.00 79.81 100 ASP A N 1
ATOM 705 C CA . ASP A 1 100 ? 5.978 1.432 -12.433 1.00 79.81 100 ASP A CA 1
ATOM 706 C C . ASP A 1 100 ? 5.042 2.236 -11.522 1.00 79.81 100 ASP A C 1
ATOM 708 O O . ASP A 1 100 ? 3.830 2.343 -11.712 1.00 79.81 100 ASP A O 1
ATOM 712 N N . TYR A 1 101 ? 5.617 2.792 -10.462 1.00 70.88 101 TYR A N 1
ATOM 713 C CA . TYR A 1 101 ? 4.856 3.552 -9.473 1.00 70.88 101 TYR A CA 1
ATOM 714 C C . TYR A 1 101 ? 4.378 4.914 -9.984 1.00 70.88 101 TYR A C 1
ATOM 716 O O . TYR A 1 101 ? 3.448 5.485 -9.412 1.00 70.88 101 TYR A O 1
ATOM 724 N N . TYR A 1 102 ? 5.002 5.443 -11.042 1.00 69.44 102 TYR A N 1
ATOM 725 C CA . TYR A 1 102 ? 4.515 6.651 -11.699 1.00 69.44 102 TYR A CA 1
ATOM 726 C C . TYR A 1 102 ? 3.201 6.351 -12.417 1.00 69.44 102 TYR A C 1
ATOM 728 O O . TYR A 1 102 ? 2.213 7.044 -12.175 1.00 69.44 102 TYR A O 1
ATOM 736 N N . GLN A 1 103 ? 3.158 5.276 -13.209 1.00 72.38 103 GLN A N 1
ATOM 737 C CA . GLN A 1 103 ? 1.926 4.826 -13.845 1.00 72.38 103 GLN A CA 1
ATOM 738 C C . GLN A 1 103 ? 0.866 4.454 -12.802 1.00 72.38 103 GLN A C 1
ATOM 740 O O . GLN A 1 103 ? -0.263 4.921 -12.901 1.00 72.38 103 GLN A O 1
ATOM 745 N N . ALA A 1 104 ? 1.240 3.741 -11.732 1.00 72.00 104 ALA A N 1
ATOM 746 C CA . ALA A 1 104 ? 0.311 3.405 -10.651 1.00 7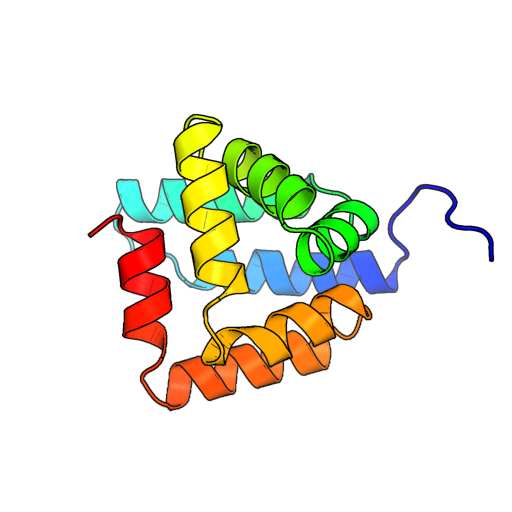2.00 104 ALA A CA 1
ATOM 747 C C . ALA A 1 104 ? -0.337 4.650 -10.016 1.00 72.00 104 ALA A C 1
ATOM 749 O O . ALA A 1 104 ? -1.533 4.654 -9.726 1.00 72.00 104 ALA A O 1
ATOM 750 N N . TYR A 1 105 ? 0.437 5.722 -9.815 1.00 65.56 105 TYR A N 1
ATOM 751 C CA . TYR A 1 105 ? -0.080 6.994 -9.309 1.00 65.56 105 TYR A CA 1
ATOM 752 C C . TYR A 1 105 ? -1.032 7.669 -10.304 1.00 65.56 105 TYR A C 1
ATOM 754 O O . TYR A 1 105 ? -2.083 8.174 -9.909 1.00 65.56 105 TYR A O 1
ATOM 762 N N . GLN A 1 106 ? -0.682 7.670 -11.590 1.00 72.38 106 GLN A N 1
ATOM 763 C CA . GLN A 1 106 ? -1.510 8.254 -12.645 1.00 72.38 106 GLN A CA 1
ATOM 764 C C . GLN A 1 106 ? -2.836 7.494 -12.802 1.00 72.38 106 GLN A C 1
ATOM 766 O O . GLN A 1 106 ? -3.892 8.123 -12.893 1.00 72.38 106 GLN A O 1
ATOM 771 N N . ASP A 1 107 ? -2.798 6.163 -12.746 1.00 70.38 107 ASP A N 1
ATOM 772 C CA . ASP A 1 107 ? -3.976 5.294 -12.799 1.00 70.38 107 ASP A CA 1
ATOM 773 C C . ASP A 1 107 ? -4.862 5.491 -11.562 1.00 70.38 107 ASP A C 1
ATOM 775 O O . ASP A 1 107 ? -6.074 5.656 -11.691 1.00 70.38 107 ASP A O 1
ATOM 779 N N . ALA A 1 108 ? -4.270 5.583 -10.366 1.00 65.25 108 ALA A N 1
ATOM 780 C CA . ALA A 1 108 ? -5.007 5.867 -9.134 1.00 65.25 108 ALA A CA 1
ATOM 781 C C . ALA A 1 108 ? -5.676 7.250 -9.160 1.00 65.25 108 ALA A C 1
ATOM 783 O O . ALA A 1 108 ? -6.831 7.397 -8.759 1.00 65.25 108 ALA A O 1
ATOM 784 N N . LYS A 1 109 ? -4.981 8.268 -9.678 1.00 65.94 109 LYS A N 1
ATOM 785 C CA . LYS A 1 109 ? -5.534 9.617 -9.849 1.00 65.94 109 LYS A CA 1
ATOM 786 C C . LYS A 1 109 ? -6.673 9.632 -10.867 1.00 65.94 109 LYS A C 1
ATOM 788 O O . LYS A 1 109 ? -7.678 10.303 -10.649 1.00 65.94 109 LYS A O 1
ATOM 793 N N . THR A 1 110 ? -6.531 8.881 -11.954 1.00 73.25 110 THR A N 1
ATOM 794 C CA . THR A 1 110 ? -7.565 8.732 -12.984 1.00 73.25 110 THR A CA 1
ATOM 795 C C . THR A 1 110 ? -8.804 8.055 -12.403 1.00 73.25 110 THR A C 1
ATOM 797 O O . THR A 1 110 ? -9.909 8.572 -12.553 1.00 73.25 110 THR A O 1
ATOM 800 N N . LEU A 1 111 ? -8.619 6.972 -11.646 1.00 67.25 111 LEU A N 1
ATOM 801 C CA . LEU A 1 111 ? -9.695 6.285 -10.938 1.00 67.25 111 LEU A CA 1
ATOM 802 C C . LEU A 1 111 ? -10.409 7.215 -9.944 1.00 67.25 111 LEU A C 1
ATOM 804 O O . LEU A 1 111 ? -11.637 7.244 -9.890 1.00 67.25 111 LEU A O 1
ATOM 808 N N . GLN A 1 112 ? -9.651 8.029 -9.203 1.00 63.69 112 GLN A N 1
ATOM 809 C CA . GLN A 1 112 ? -10.208 9.028 -8.291 1.00 63.69 112 GLN A CA 1
ATOM 810 C C . GLN A 1 112 ? -11.055 10.079 -9.024 1.00 63.69 112 GLN A C 1
ATOM 812 O O . GLN A 1 112 ? -12.132 10.440 -8.554 1.00 63.69 112 GLN A O 1
ATOM 817 N N . GLN A 1 113 ? -10.590 10.564 -10.176 1.00 67.56 113 GLN A N 1
ATOM 818 C CA . GLN A 1 113 ? -11.303 11.560 -10.982 1.00 67.56 113 GLN A CA 1
ATOM 819 C C . GLN A 1 113 ? -12.569 11.000 -11.643 1.00 67.56 113 GLN A C 1
ATOM 821 O O . GLN A 1 113 ? -13.514 11.748 -11.873 1.00 67.56 113 GLN A O 1
ATOM 826 N N . GLN A 1 114 ? -12.610 9.694 -11.910 1.00 64.88 114 GLN A N 1
ATOM 827 C CA . GLN A 1 114 ? -13.768 8.998 -12.479 1.00 64.88 114 GLN A CA 1
ATOM 828 C C . GLN A 1 114 ? -14.842 8.634 -11.4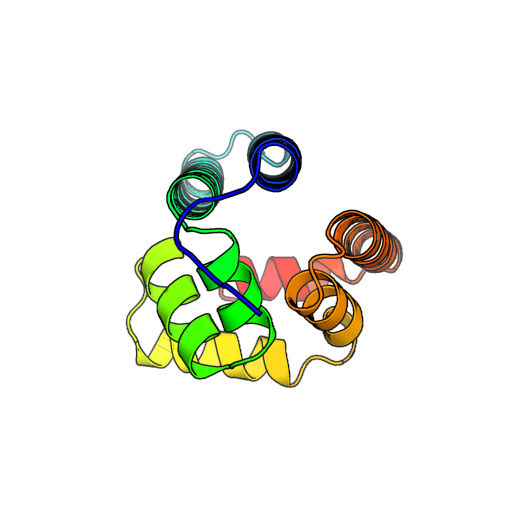34 1.00 64.88 114 GLN A C 1
ATOM 830 O O . GLN A 1 114 ? -15.802 7.943 -11.761 1.00 64.88 114 GLN A O 1
ATOM 835 N N . GLY A 1 115 ? -14.707 9.083 -10.179 1.00 54.66 115 GLY A N 1
ATOM 836 C CA . GLY A 1 115 ? -15.633 8.737 -9.091 1.00 54.66 115 GLY A CA 1
ATOM 837 C C . GLY A 1 115 ? -15.371 7.365 -8.456 1.00 54.66 115 GLY A C 1
ATOM 838 O O . GLY A 1 115 ? -16.109 6.942 -7.571 1.00 54.66 115 GLY A O 1
ATOM 839 N N . GLY A 1 116 ? -14.285 6.683 -8.836 1.00 52.12 116 GLY A N 1
ATOM 840 C CA . GLY A 1 116 ? -13.859 5.403 -8.257 1.00 52.12 116 GLY A CA 1
ATOM 841 C C . GLY A 1 116 ? -13.364 5.498 -6.809 1.00 52.12 116 GLY A C 1
ATOM 842 O O . GLY A 1 116 ? -13.050 4.478 -6.194 1.00 52.12 116 GLY A O 1
ATOM 843 N N . THR A 1 117 ? -13.333 6.698 -6.217 1.00 47.47 117 THR A N 1
ATOM 844 C CA . THR A 1 117 ? -13.127 6.849 -4.773 1.00 47.47 117 THR A CA 1
ATOM 845 C C . THR A 1 117 ? -14.230 6.186 -3.972 1.00 47.47 117 THR A C 1
ATOM 847 O O . THR A 1 117 ? -13.930 5.729 -2.881 1.00 47.47 117 THR A O 1
ATOM 850 N N . SER A 1 118 ? -15.463 6.046 -4.465 1.00 48.72 118 SER A N 1
ATOM 851 C CA . SER A 1 118 ? -16.510 5.354 -3.700 1.00 48.72 118 SER A CA 1
ATOM 852 C C . SER A 1 118 ? -16.118 3.911 -3.362 1.00 48.72 118 SER A C 1
ATOM 854 O O . SER A 1 118 ? -16.305 3.497 -2.226 1.00 48.72 118 SER A O 1
ATOM 856 N N . ALA A 1 119 ? -15.476 3.183 -4.282 1.00 43.25 119 ALA A N 1
ATOM 857 C CA . ALA A 1 119 ? -15.030 1.811 -4.035 1.00 43.25 119 ALA A CA 1
ATOM 858 C C . ALA A 1 119 ? -13.856 1.751 -3.045 1.00 43.25 119 ALA A C 1
ATOM 860 O O . ALA A 1 119 ? -13.883 0.969 -2.101 1.00 43.25 119 ALA A O 1
ATOM 861 N N . LEU A 1 120 ? -12.849 2.617 -3.208 1.00 39.16 120 LEU A N 1
ATOM 862 C CA . LEU A 1 120 ? -11.676 2.630 -2.328 1.00 39.16 120 LEU A CA 1
ATOM 863 C C . LEU A 1 120 ? -12.004 3.182 -0.930 1.00 39.16 120 LEU A C 1
ATOM 865 O O . LEU A 1 120 ? -11.478 2.691 0.062 1.00 39.16 120 LEU A O 1
ATOM 869 N N . THR A 1 121 ? -12.895 4.173 -0.842 1.00 40.78 121 THR A N 1
ATOM 870 C CA . THR A 1 121 ? -13.340 4.755 0.432 1.00 40.78 121 THR A CA 1
ATOM 871 C C . THR A 1 121 ? -14.268 3.789 1.160 1.00 40.78 121 THR A C 1
ATOM 873 O O . THR A 1 121 ? -14.030 3.580 2.337 1.00 40.78 121 THR A O 1
ATOM 876 N N . SER A 1 122 ? -15.220 3.123 0.480 1.00 36.34 122 SER A N 1
ATOM 877 C CA . SER A 1 122 ? -16.073 2.083 1.098 1.00 36.34 122 SER A CA 1
ATOM 878 C C . SER A 1 122 ? -15.243 0.895 1.588 1.00 36.34 122 SER A C 1
ATOM 880 O O . SER A 1 122 ? -15.433 0.408 2.700 1.00 36.34 122 SER A O 1
ATOM 882 N N . PHE A 1 123 ? -14.243 0.486 0.801 1.00 42.47 123 PHE A N 1
ATOM 883 C CA . PHE A 1 123 ? -13.320 -0.587 1.161 1.00 42.47 123 PHE A CA 1
ATOM 884 C C . PHE A 1 123 ? -12.426 -0.236 2.362 1.00 42.47 123 PHE A C 1
ATOM 886 O O . PHE A 1 123 ? -12.188 -1.079 3.223 1.00 42.47 123 PHE A O 1
ATOM 893 N N . LEU A 1 124 ? -11.948 1.011 2.454 1.00 37.94 124 LEU A N 1
ATOM 894 C CA . LEU A 1 124 ? -11.147 1.489 3.587 1.00 37.94 124 LEU A CA 1
ATOM 895 C C . LEU A 1 124 ? -11.998 1.874 4.811 1.00 37.94 124 LEU A C 1
ATOM 897 O O . LEU A 1 124 ? -11.481 1.849 5.926 1.00 37.94 124 LEU A O 1
ATOM 901 N N . SER A 1 125 ? -13.281 2.204 4.630 1.00 36.03 125 SER A N 1
ATOM 902 C CA . SER A 1 125 ? -14.217 2.521 5.715 1.00 36.03 125 SER A CA 1
ATOM 903 C C . SER A 1 125 ? -14.983 1.307 6.249 1.00 36.03 125 SER A C 1
ATOM 905 O O . SER A 1 125 ? -15.722 1.455 7.219 1.00 36.03 125 SER A O 1
ATOM 907 N N . GLY A 1 126 ? -14.819 0.121 5.648 1.00 35.19 126 GLY A N 1
ATOM 908 C CA . GLY A 1 126 ? -15.453 -1.119 6.106 1.00 35.19 126 GLY A CA 1
ATOM 909 C C . GLY A 1 126 ? -16.986 -1.085 6.098 1.00 35.19 126 GLY A C 1
ATOM 910 O O . GLY A 1 126 ? -17.595 -1.738 6.946 1.00 35.19 126 GLY A O 1
ATOM 911 N N . GLN A 1 127 ? -17.588 -0.310 5.187 1.00 33.72 127 GLN A N 1
ATOM 912 C CA . GLN A 1 127 ? -19.030 -0.341 4.913 1.00 33.72 127 GLN A CA 1
ATOM 913 C C . GLN A 1 127 ? -19.327 -1.237 3.718 1.00 33.72 127 GLN A C 1
ATOM 915 O O . GLN A 1 127 ? -18.637 -1.067 2.682 1.00 33.72 127 GLN A O 1
#

pLDDT: mean 70.63, std 14.07, range [31.73, 90.62]

Foldseek 3Di:
DDPDDAQDPVSLVLLVVVLVVLCVPDPVDPVSNVLSNLQSVLSNVDGLVLQLVLLVDLQSQLVSQCNSRVDDSVLSSVLSVCCVPDPLCNQLSVCSNVVNSVSNVVSVVVCVVVVVVVVVVCSSVVD

Radius of gyration: 14.16 Å; chains: 1; bounding box: 39×30×29 Å

Sequence (127 aa):
RNVTGNDTPVDSAVKARLVSGITAQKTGDATTDAAIQRAADTLKATKMSTIMAAAKDQDQAASLLQKASGVNHSQAEMAAAALFQESSVTPIRQAIASGDYYQAYQDAKTLQQQGGTSALTSFLSGQ

Organism: NCBI:txid1256206

Secondary structure (DSSP, 8-state):
----SS--HHHHHHHHHHHHHHHTT--S-HHHHHHHHHHHHHHHHS-HHHHHHHHH-HHHHHHHHHHHH---HHHHHHHHHHHHH-GGGHHHHHHHHHT-HHHHHHHHHHHHHTTTHHHHHHHHHT-